Protein AF-A0A4Y7LBH5-F1 (afdb_monomer_lite)

Secondary structure (DSSP, 8-state):
------PPPP-----HHHHHHHHHHHT-TTSPSSPP-----STTSSHHHHHHHHHHHHHH--SS---

Sequence (67 aa):
MGEEVETASPEIIIPAEWTQAAESIAHDHSLPCPPIALICGPKNSGKTTFSRILLNTLLQDKSCGFM

Structure (mmCIF, N/CA/C/O backbone):
data_AF-A0A4Y7LBH5-F1
#
_entry.id   AF-A0A4Y7LBH5-F1
#
loop_
_atom_site.group_PDB
_atom_site.id
_atom_site.type_symbol
_atom_site.label_atom_id
_atom_site.label_alt_id
_atom_site.label_comp_id
_atom_site.label_asym_id
_atom_site.label_entity_id
_atom_site.label_seq_id
_atom_site.pdbx_PDB_ins_code
_atom_site.Cartn_x
_atom_site.Cartn_y
_atom_site.Cartn_z
_atom_site.occupancy
_atom_site.B_iso_or_equiv
_atom_site.auth_seq_id
_atom_site.auth_comp_id
_atom_site.auth_asym_id
_atom_site.auth_atom_id
_atom_site.pdbx_PDB_model_num
ATOM 1 N N . MET A 1 1 ? 17.965 -13.599 36.849 1.00 42.25 1 MET A N 1
ATOM 2 C CA . MET A 1 1 ? 17.958 -13.546 35.374 1.00 42.25 1 MET A CA 1
ATOM 3 C C . MET A 1 1 ? 16.509 -13.351 34.974 1.00 42.25 1 MET A C 1
ATOM 5 O O . MET A 1 1 ? 15.710 -14.195 35.349 1.00 42.25 1 MET A O 1
ATOM 9 N N . GLY A 1 2 ? 16.149 -12.201 34.403 1.00 40.59 2 GLY A N 1
ATOM 10 C CA . GLY A 1 2 ? 14.770 -11.923 33.998 1.00 40.59 2 GLY A CA 1
ATOM 11 C C . GLY A 1 2 ? 14.454 -12.658 32.703 1.00 40.59 2 GLY A C 1
ATOM 12 O O . GLY A 1 2 ? 15.170 -12.484 31.722 1.00 40.59 2 GLY A O 1
ATOM 13 N N . GLU A 1 3 ? 13.430 -13.500 32.727 1.00 52.03 3 GLU A N 1
ATOM 14 C CA . GLU A 1 3 ? 12.838 -14.087 31.531 1.00 52.03 3 GLU A CA 1
ATOM 15 C C . GLU A 1 3 ? 11.895 -13.027 30.954 1.00 52.03 3 GLU A C 1
ATOM 17 O O . GLU A 1 3 ? 10.831 -12.747 31.506 1.00 52.03 3 GLU A O 1
ATOM 22 N N . GLU A 1 4 ? 12.347 -12.345 29.903 1.00 52.16 4 GLU A N 1
ATOM 23 C CA . GLU A 1 4 ? 11.512 -11.434 29.130 1.00 52.16 4 GLU A CA 1
ATOM 24 C C . GLU A 1 4 ? 10.441 -12.277 28.432 1.00 52.16 4 GLU A C 1
ATOM 26 O O . GLU A 1 4 ? 10.721 -13.036 27.507 1.00 52.16 4 GLU A O 1
ATOM 31 N N . VAL A 1 5 ? 9.212 -12.210 28.946 1.00 51.81 5 VAL A N 1
ATOM 32 C CA . VAL A 1 5 ? 8.037 -12.803 28.311 1.00 51.81 5 VAL A CA 1
ATOM 33 C C . VAL A 1 5 ? 7.792 -12.017 27.028 1.00 51.81 5 VAL A C 1
ATOM 35 O O . VAL A 1 5 ? 7.184 -10.947 27.059 1.00 51.81 5 VAL A O 1
ATOM 38 N N . GLU A 1 6 ? 8.292 -12.538 25.908 1.00 55.53 6 GLU A N 1
ATOM 39 C CA . GLU A 1 6 ? 7.916 -12.093 24.568 1.00 55.53 6 GLU A CA 1
ATOM 40 C C . GLU A 1 6 ? 6.408 -12.336 24.428 1.00 55.53 6 GLU A C 1
ATOM 42 O O . GLU A 1 6 ? 5.934 -13.451 24.198 1.00 55.53 6 GLU A O 1
ATOM 47 N N . THR A 1 7 ? 5.620 -11.296 24.693 1.00 45.19 7 THR A N 1
ATOM 48 C CA . THR A 1 7 ? 4.176 -11.339 24.524 1.00 45.19 7 THR A CA 1
ATOM 49 C C . THR A 1 7 ? 3.912 -11.590 23.048 1.00 45.19 7 THR A C 1
ATOM 51 O O . THR A 1 7 ? 4.298 -10.791 22.195 1.00 45.19 7 THR A O 1
ATOM 54 N N . ALA A 1 8 ? 3.297 -12.737 22.740 1.00 58.31 8 ALA A N 1
ATOM 55 C CA . ALA A 1 8 ? 2.888 -13.071 21.385 1.00 58.31 8 ALA A CA 1
ATOM 56 C C . ALA A 1 8 ? 2.181 -11.851 20.785 1.00 58.31 8 ALA A C 1
ATOM 58 O O . ALA A 1 8 ? 1.186 -11.365 21.333 1.00 58.31 8 ALA A O 1
ATOM 59 N N . SER A 1 9 ? 2.760 -11.308 19.712 1.00 60.12 9 SER A N 1
ATOM 60 C CA . SER A 1 9 ? 2.198 -10.148 19.030 1.00 60.12 9 SER A CA 1
ATOM 61 C C . SER A 1 9 ? 0.738 -10.457 18.686 1.00 60.12 9 SER A C 1
ATOM 63 O O . SER A 1 9 ? 0.467 -11.575 18.240 1.00 60.12 9 SER A O 1
ATOM 65 N N . PRO A 1 10 ? -0.208 -9.525 18.910 1.00 68.88 10 PRO A N 1
ATOM 66 C CA . PRO A 1 10 ? -1.612 -9.770 18.609 1.00 68.88 10 PRO A CA 1
ATOM 67 C C . PRO A 1 10 ? -1.736 -10.261 17.167 1.00 68.88 10 PRO A C 1
ATOM 69 O O . PRO A 1 10 ? -1.189 -9.637 16.256 1.00 68.88 10 PRO A O 1
ATOM 72 N N . GLU A 1 11 ? -2.407 -11.398 16.980 1.00 71.88 11 GLU A N 1
ATOM 73 C CA . GLU A 1 11 ? -2.579 -12.028 15.675 1.00 71.88 11 GLU A CA 1
ATOM 74 C C . GLU A 1 11 ? -3.245 -11.025 14.723 1.00 71.88 11 GLU A C 1
ATOM 76 O O . GLU A 1 11 ? -4.393 -10.614 14.907 1.00 71.88 11 GLU A O 1
ATOM 81 N N . ILE A 1 12 ? -2.482 -10.547 13.738 1.00 75.50 12 ILE A N 1
ATOM 82 C CA . ILE A 1 12 ? -2.977 -9.579 12.762 1.00 75.50 12 ILE A CA 1
ATOM 83 C C . ILE A 1 12 ? -3.808 -10.362 11.752 1.00 75.50 12 ILE A C 1
ATOM 85 O O . ILE A 1 12 ? -3.267 -10.954 10.821 1.00 75.50 12 ILE A O 1
ATOM 89 N N . ILE A 1 13 ? -5.128 -10.346 11.924 1.00 84.75 13 ILE A N 1
ATOM 90 C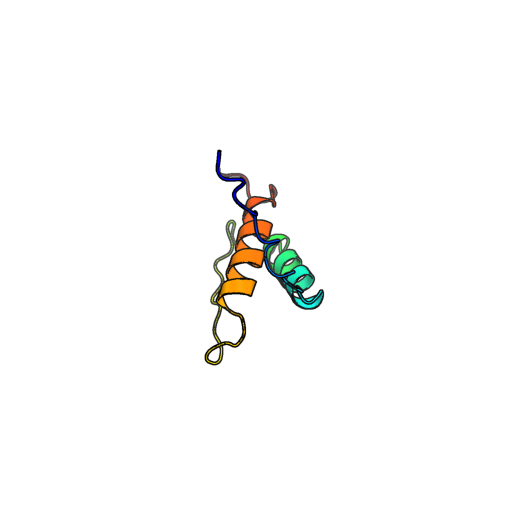 CA . ILE A 1 13 ? -6.053 -10.909 10.941 1.00 84.75 13 ILE A CA 1
ATOM 91 C C . ILE A 1 13 ? -6.047 -9.993 9.712 1.00 84.75 13 ILE A C 1
ATOM 93 O O . ILE A 1 13 ? -6.556 -8.870 9.757 1.00 84.75 13 ILE A O 1
ATOM 97 N N . ILE A 1 14 ? -5.441 -10.461 8.621 1.00 87.50 14 ILE A N 1
ATOM 98 C CA . ILE A 1 14 ? -5.440 -9.770 7.330 1.00 87.50 14 ILE A CA 1
ATOM 99 C C . ILE A 1 14 ? -6.595 -10.329 6.487 1.00 87.50 14 ILE A C 1
ATOM 101 O O . ILE A 1 14 ? -6.607 -11.532 6.222 1.00 87.50 14 ILE A O 1
ATOM 105 N N . PRO A 1 15 ? -7.556 -9.492 6.052 1.00 92.00 15 PRO A N 1
ATOM 106 C CA . PRO A 1 15 ? -8.596 -9.920 5.121 1.00 92.00 15 PRO A CA 1
ATOM 107 C C . PRO A 1 15 ? -7.983 -10.417 3.807 1.00 92.00 15 PRO A C 1
ATOM 109 O O . PRO A 1 15 ? -7.065 -9.788 3.275 1.00 92.00 15 PRO A O 1
ATOM 112 N N . ALA A 1 16 ? -8.492 -11.522 3.261 1.00 93.88 16 ALA A N 1
ATOM 113 C CA . ALA A 1 16 ? -7.956 -12.116 2.034 1.00 93.88 16 ALA A CA 1
ATOM 114 C C . ALA A 1 16 ? -8.024 -11.145 0.841 1.00 93.88 16 ALA A C 1
ATOM 116 O O . ALA A 1 16 ? -7.135 -11.125 -0.009 1.00 93.88 16 ALA A O 1
ATOM 117 N N . GLU A 1 17 ? -9.035 -10.279 0.825 1.00 96.00 17 GLU A N 1
ATOM 118 C CA . GLU A 1 17 ? -9.255 -9.267 -0.206 1.00 96.00 17 GLU A CA 1
ATOM 119 C C . GLU A 1 17 ? -8.109 -8.252 -0.259 1.00 96.00 17 GLU A C 1
ATOM 121 O O . GLU A 1 17 ? -7.793 -7.722 -1.322 1.00 96.00 17 GLU A O 1
ATOM 126 N N . TRP A 1 18 ? -7.459 -7.979 0.877 1.00 95.25 18 TRP A N 1
ATOM 127 C CA . TRP A 1 18 ? -6.321 -7.061 0.931 1.00 95.25 18 TRP A CA 1
ATOM 128 C C . TRP A 1 18 ? -5.082 -7.674 0.298 1.00 95.25 18 TRP A C 1
ATOM 130 O O . TRP A 1 18 ? -4.393 -6.997 -0.463 1.00 95.25 18 TRP A O 1
ATOM 140 N N . THR A 1 19 ? -4.822 -8.951 0.577 1.00 93.69 19 THR A N 1
ATOM 141 C CA . THR A 1 19 ? -3.744 -9.701 -0.075 1.00 93.69 19 THR A CA 1
ATOM 142 C C . THR A 1 19 ? -3.982 -9.762 -1.580 1.00 93.69 19 THR A C 1
ATOM 144 O O . THR A 1 19 ? -3.104 -9.383 -2.349 1.00 93.69 19 THR A O 1
ATOM 147 N N . GLN A 1 20 ? -5.199 -10.115 -2.001 1.00 95.62 20 GLN A N 1
ATOM 148 C CA . GLN A 1 20 ? -5.566 -10.182 -3.415 1.00 95.62 20 GLN A CA 1
ATOM 149 C C . GLN A 1 20 ? -5.404 -8.828 -4.124 1.00 95.62 20 GLN A C 1
ATOM 151 O O . GLN A 1 20 ? -4.888 -8.767 -5.241 1.00 95.62 20 GLN A O 1
ATOM 156 N N . ALA A 1 21 ? -5.827 -7.730 -3.492 1.00 95.50 21 ALA A N 1
ATOM 157 C CA . ALA A 1 21 ? -5.670 -6.392 -4.054 1.00 95.50 21 ALA A CA 1
ATOM 158 C C . ALA A 1 21 ? -4.191 -5.993 -4.181 1.00 95.50 21 ALA A C 1
ATOM 160 O O . ALA A 1 21 ? -3.795 -5.438 -5.204 1.00 95.50 21 ALA A O 1
ATOM 161 N N . ALA A 1 22 ? -3.370 -6.295 -3.171 1.00 94.06 22 ALA A N 1
ATOM 162 C CA . ALA A 1 22 ? -1.937 -6.019 -3.208 1.00 94.06 22 ALA A CA 1
ATOM 163 C C . ALA A 1 22 ? -1.226 -6.808 -4.316 1.00 94.06 22 ALA A C 1
ATOM 165 O O . ALA A 1 22 ? -0.452 -6.228 -5.074 1.00 94.06 22 ALA A O 1
ATOM 166 N N . GLU A 1 23 ? -1.529 -8.101 -4.452 1.00 92.94 23 GLU A N 1
ATOM 167 C CA . GLU A 1 23 ? -1.002 -8.948 -5.528 1.00 92.94 23 GLU A CA 1
ATOM 168 C C . GLU A 1 23 ? -1.446 -8.464 -6.907 1.00 92.94 23 GLU A C 1
ATOM 170 O O . GLU A 1 23 ? -0.644 -8.467 -7.835 1.00 92.94 23 GLU A O 1
ATOM 175 N N . SER A 1 24 ? -2.696 -8.014 -7.036 1.00 93.50 24 SER A N 1
ATOM 176 C CA . SER A 1 24 ? -3.207 -7.477 -8.300 1.00 93.50 24 SER A CA 1
ATOM 177 C C . SER A 1 24 ? -2.466 -6.206 -8.707 1.00 93.50 24 SER A C 1
ATOM 179 O O . SER A 1 24 ? -2.149 -6.059 -9.875 1.00 93.50 24 SER A O 1
ATOM 181 N N . ILE A 1 25 ? -2.152 -5.310 -7.762 1.00 92.56 25 ILE A N 1
ATOM 182 C CA . ILE A 1 25 ? -1.376 -4.088 -8.042 1.00 92.56 25 ILE A CA 1
ATOM 183 C C . ILE A 1 25 ? 0.082 -4.422 -8.375 1.00 92.56 25 ILE A C 1
ATOM 185 O O . ILE A 1 25 ? 0.650 -3.811 -9.273 1.00 92.56 25 ILE A O 1
ATOM 189 N N . ALA A 1 26 ? 0.698 -5.357 -7.646 1.00 90.19 26 ALA A N 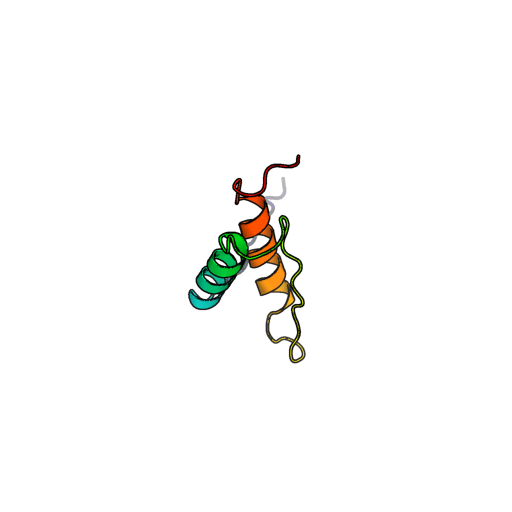1
ATOM 190 C CA . ALA A 1 26 ? 2.105 -5.704 -7.840 1.00 90.19 26 ALA A CA 1
ATOM 191 C C . ALA A 1 26 ? 2.361 -6.359 -9.205 1.00 90.19 26 ALA A C 1
ATOM 193 O O . ALA A 1 26 ? 3.285 -5.963 -9.906 1.00 90.19 26 ALA A O 1
ATOM 194 N N . HIS A 1 27 ? 1.495 -7.292 -9.610 1.00 88.56 27 HIS A N 1
ATOM 195 C CA . HIS A 1 27 ? 1.665 -8.063 -10.843 1.00 88.56 27 HIS A CA 1
ATOM 196 C C . HIS A 1 27 ? 0.924 -7.467 -12.053 1.00 88.56 27 HIS A C 1
ATOM 198 O O . HIS A 1 27 ? 0.816 -8.119 -13.095 1.00 88.56 27 HIS A O 1
ATOM 204 N N . ASP A 1 28 ? 0.387 -6.248 -11.942 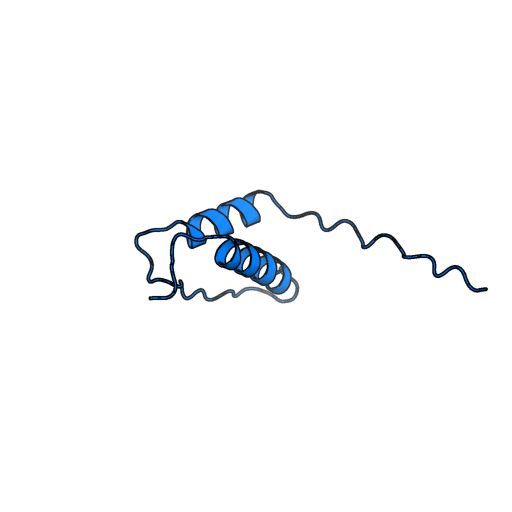1.00 87.38 28 ASP A N 1
ATOM 205 C CA . ASP A 1 28 ? -0.227 -5.571 -13.082 1.00 87.38 28 ASP A CA 1
ATOM 206 C C . ASP A 1 28 ? 0.856 -5.037 -14.028 1.00 87.38 28 ASP A C 1
ATOM 208 O O . ASP A 1 28 ? 1.410 -3.953 -13.846 1.00 87.38 28 ASP A O 1
ATOM 212 N N . HIS A 1 29 ? 1.126 -5.796 -15.091 1.00 82.56 29 HIS A N 1
ATOM 213 C CA . HIS A 1 29 ? 2.091 -5.440 -16.134 1.00 82.56 29 HIS A CA 1
ATOM 214 C C . HIS A 1 29 ? 1.733 -4.172 -16.929 1.00 82.56 29 HIS A C 1
ATOM 216 O O . HIS A 1 29 ? 2.549 -3.712 -17.728 1.00 82.56 29 HIS A O 1
ATOM 222 N N . SER A 1 30 ? 0.526 -3.620 -16.763 1.00 86.12 30 SER A N 1
ATOM 223 C CA . SER A 1 30 ? 0.145 -2.346 -17.379 1.00 86.12 30 SER A CA 1
ATOM 224 C C . SER A 1 30 ? 0.618 -1.125 -16.582 1.00 86.12 30 SER A C 1
ATOM 226 O O . SER A 1 30 ? 0.640 -0.016 -17.124 1.00 86.12 30 SER A O 1
ATOM 228 N N . LEU A 1 31 ? 1.024 -1.309 -15.319 1.00 83.50 31 LEU A N 1
ATOM 229 C CA . LEU A 1 31 ? 1.534 -0.244 -14.458 1.00 83.50 31 LEU A CA 1
ATOM 230 C C . LEU A 1 31 ? 3.038 0.007 -14.678 1.00 83.50 31 LEU A C 1
ATOM 232 O O . LEU A 1 31 ? 3.781 -0.889 -15.078 1.00 83.50 31 LEU A O 1
ATOM 236 N N . PRO A 1 32 ? 3.521 1.234 -14.405 1.00 79.06 32 PRO A N 1
ATOM 237 C CA . PRO A 1 32 ? 4.951 1.518 -14.400 1.00 79.06 32 PRO A CA 1
ATOM 238 C C . PRO A 1 32 ? 5.677 0.711 -13.314 1.00 79.06 32 PRO A C 1
ATOM 240 O O . PRO A 1 32 ? 5.120 0.465 -12.247 1.00 79.06 32 PRO A O 1
ATOM 243 N N . CYS A 1 33 ? 6.940 0.360 -13.565 1.00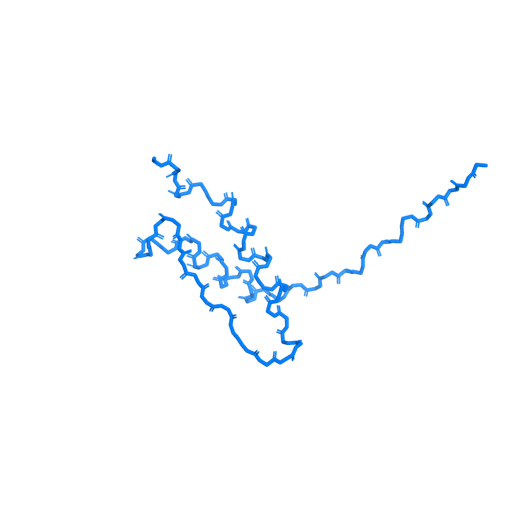 79.56 33 CYS A N 1
ATOM 244 C CA . CYS A 1 33 ? 7.818 -0.287 -12.589 1.00 79.56 33 CYS A CA 1
ATOM 245 C C . CYS A 1 33 ? 8.724 0.748 -11.888 1.00 79.56 33 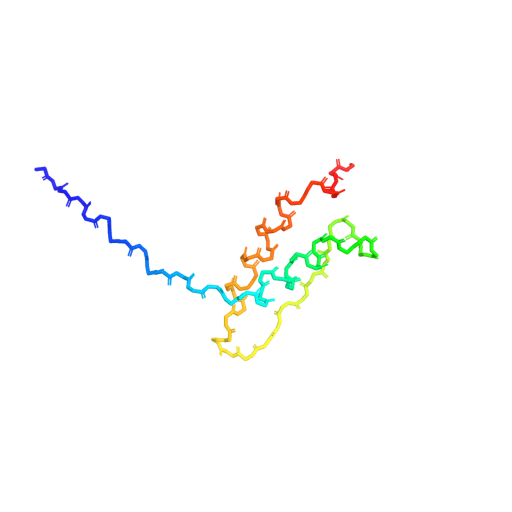CYS A C 1
ATOM 247 O O . CYS A 1 33 ? 9.574 1.332 -12.566 1.00 79.56 33 CYS A O 1
ATOM 249 N N . PRO A 1 34 ? 8.618 0.959 -10.556 1.00 79.81 34 PRO A N 1
ATOM 250 C CA . PRO A 1 34 ? 7.607 0.428 -9.634 1.00 79.81 34 PRO A CA 1
ATOM 251 C C . PRO A 1 34 ? 6.283 1.223 -9.675 1.00 79.81 34 PRO A C 1
ATOM 253 O O . PRO A 1 34 ? 6.288 2.417 -10.001 1.00 79.81 34 PRO A O 1
ATOM 256 N N . PRO A 1 35 ? 5.150 0.601 -9.300 1.00 87.56 35 PRO A N 1
ATOM 257 C CA . PRO A 1 35 ? 3.851 1.260 -9.339 1.00 87.56 35 PRO A CA 1
ATOM 258 C C . PRO A 1 35 ? 3.753 2.365 -8.282 1.00 87.56 35 PRO A C 1
ATOM 260 O O . PRO A 1 35 ? 4.249 2.239 -7.161 1.00 87.56 35 PRO A O 1
ATOM 263 N N . ILE A 1 36 ? 3.057 3.451 -8.625 1.00 90.25 36 ILE A N 1
ATOM 264 C CA . ILE A 1 36 ? 2.757 4.551 -7.701 1.00 90.25 36 ILE A CA 1
ATOM 265 C C . ILE A 1 36 ? 1.297 4.423 -7.261 1.00 90.25 36 ILE A C 1
ATOM 267 O O . ILE A 1 36 ? 0.388 4.560 -8.077 1.00 90.25 36 ILE A O 1
ATOM 271 N N . ALA A 1 37 ? 1.067 4.194 -5.965 1.00 91.75 37 ALA A N 1
ATOM 272 C CA . ALA A 1 37 ? -0.269 4.010 -5.396 1.00 91.75 37 ALA A CA 1
ATOM 273 C C . ALA A 1 37 ? -0.599 5.070 -4.330 1.00 91.75 37 ALA A C 1
ATOM 275 O O . ALA A 1 37 ? 0.197 5.334 -3.427 1.00 91.75 37 ALA A O 1
ATOM 276 N N . LEU A 1 38 ? -1.810 5.637 -4.394 1.00 95.88 38 LEU A N 1
ATOM 277 C CA . LEU A 1 38 ? -2.373 6.499 -3.350 1.00 95.88 38 LEU A CA 1
ATOM 278 C C . LEU A 1 38 ? -3.334 5.691 -2.475 1.00 95.88 38 LEU A C 1
ATOM 280 O O . LEU A 1 38 ? -4.364 5.218 -2.947 1.00 95.88 38 LEU A O 1
ATOM 284 N N . ILE A 1 39 ? -3.033 5.594 -1.181 1.00 97.00 39 ILE A N 1
ATOM 285 C CA . ILE A 1 39 ? -3.893 4.920 -0.203 1.00 97.00 39 ILE A CA 1
ATOM 286 C C . ILE A 1 39 ? -4.5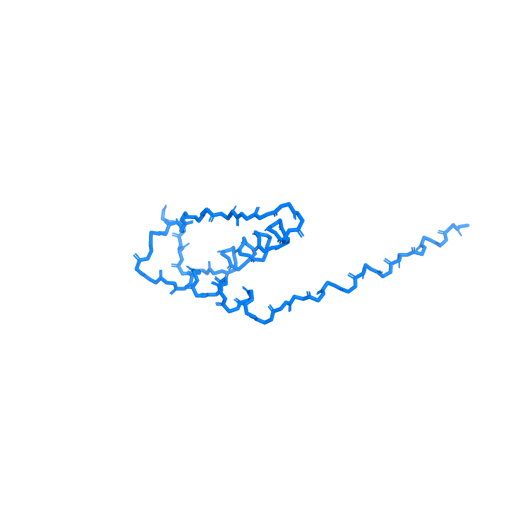99 5.982 0.642 1.00 97.00 39 ILE A C 1
ATOM 288 O O . ILE A 1 39 ? -3.973 6.684 1.437 1.00 97.00 39 ILE A O 1
ATOM 292 N N . CYS A 1 40 ? -5.917 6.093 0.492 1.00 96.81 40 CYS A N 1
ATOM 293 C CA . CYS A 1 40 ? -6.746 7.079 1.183 1.00 96.81 40 CYS A CA 1
ATOM 294 C C . CYS A 1 40 ? -7.979 6.430 1.836 1.00 96.81 40 CYS A C 1
ATOM 296 O O . CYS A 1 40 ? -8.279 5.260 1.616 1.00 96.81 40 CYS A O 1
ATOM 298 N N . GLY A 1 41 ? -8.656 7.168 2.722 1.00 96.44 41 GLY A N 1
ATOM 299 C CA . GLY A 1 41 ? -9.842 6.680 3.432 1.00 96.44 41 GLY A CA 1
ATOM 300 C C . GLY A 1 41 ? -9.979 7.185 4.877 1.00 96.44 41 GLY A C 1
ATOM 301 O O . GLY A 1 41 ? -9.052 7.814 5.404 1.00 96.44 41 GLY A O 1
ATOM 302 N N . PRO A 1 42 ? -11.116 6.890 5.540 1.00 97.38 42 PRO A N 1
ATOM 303 C CA . PRO A 1 42 ? -11.477 7.418 6.861 1.00 97.38 42 PRO A CA 1
ATOM 304 C C . PRO A 1 42 ? -10.447 7.131 7.958 1.00 97.38 42 PRO A C 1
ATOM 306 O O . PRO A 1 42 ? -9.620 6.223 7.842 1.00 97.38 42 PRO A O 1
ATOM 309 N N . LYS A 1 43 ? -10.485 7.883 9.062 1.00 95.62 43 LYS A N 1
ATOM 310 C CA . LYS A 1 43 ? -9.602 7.634 10.215 1.00 95.62 43 LYS A CA 1
ATOM 311 C C . LYS A 1 43 ? -9.769 6.182 10.703 1.00 95.62 43 LYS A C 1
ATOM 313 O O . LYS A 1 43 ? -10.877 5.663 10.714 1.00 95.62 43 LYS A O 1
ATOM 318 N N . ASN A 1 44 ? -8.662 5.523 11.059 1.00 92.12 44 ASN A N 1
ATOM 319 C CA . ASN A 1 44 ? -8.636 4.142 11.568 1.00 92.12 44 ASN A CA 1
ATOM 320 C C . ASN A 1 44 ? -9.165 3.033 10.625 1.00 92.12 44 ASN A C 1
ATOM 322 O O . ASN A 1 44 ? -9.305 1.902 11.065 1.00 92.12 44 ASN A O 1
ATOM 326 N N . SER A 1 45 ? -9.347 3.283 9.321 1.00 94.38 45 SER A N 1
ATOM 327 C CA . SER A 1 45 ? -9.779 2.259 8.344 1.00 94.38 45 SER A CA 1
ATOM 328 C C . SER A 1 45 ? -8.717 1.209 7.960 1.00 94.38 45 SER A C 1
ATOM 330 O O . SER A 1 45 ? -8.892 0.483 6.989 1.00 94.38 45 SER A O 1
ATOM 332 N N . GLY A 1 46 ? -7.574 1.172 8.653 1.00 94.19 46 GLY A N 1
ATOM 333 C CA . GLY A 1 46 ? -6.510 0.199 8.386 1.00 94.19 46 GLY A CA 1
ATOM 334 C C . GLY A 1 46 ? -5.570 0.518 7.215 1.00 94.19 46 GLY A C 1
ATOM 335 O O . GLY A 1 46 ? -4.772 -0.332 6.837 1.00 94.19 46 GLY A O 1
ATOM 336 N N . LYS A 1 47 ? -5.583 1.756 6.694 1.00 96.31 47 LYS A N 1
ATOM 337 C CA . LYS A 1 47 ? -4.669 2.226 5.627 1.00 96.31 47 LYS A CA 1
ATOM 338 C C . LYS A 1 47 ? -3.210 1.869 5.883 1.00 96.31 47 LYS A C 1
ATOM 340 O O . LYS A 1 47 ? -2.585 1.283 5.021 1.00 96.31 47 LYS A O 1
ATOM 345 N N . THR A 1 48 ? -2.690 2.168 7.075 1.00 95.50 48 THR A N 1
ATOM 346 C CA . THR A 1 48 ? -1.294 1.871 7.433 1.00 95.50 48 THR A CA 1
ATOM 347 C C . THR A 1 48 ? -0.992 0.373 7.365 1.00 95.50 48 THR A C 1
ATOM 349 O O . THR A 1 48 ? 0.087 -0.021 6.931 1.00 95.50 48 THR A O 1
ATOM 352 N N . THR A 1 49 ? -1.952 -0.468 7.756 1.00 95.38 49 THR A N 1
ATOM 353 C CA . THR A 1 49 ? -1.828 -1.926 7.667 1.00 95.38 49 THR A CA 1
ATOM 354 C C . THR A 1 49 ? -1.816 -2.377 6.208 1.00 95.38 49 THR A C 1
ATOM 356 O O . THR A 1 49 ? -0.905 -3.101 5.817 1.00 95.38 49 THR A O 1
ATOM 359 N N . PHE A 1 50 ? -2.755 -1.894 5.390 1.00 96.19 50 PHE A N 1
ATOM 360 C CA . PHE A 1 50 ? -2.790 -2.189 3.956 1.00 96.19 50 PHE A CA 1
ATOM 361 C C . PHE A 1 50 ? -1.529 -1.698 3.228 1.00 96.19 50 PHE A C 1
ATOM 363 O O . PHE A 1 50 ? -0.946 -2.447 2.455 1.00 96.19 50 PHE A O 1
ATOM 370 N N . SER A 1 51 ? -1.039 -0.491 3.532 1.00 96.06 51 SER A N 1
ATOM 371 C CA . SER A 1 51 ? 0.210 0.048 2.975 1.00 96.06 51 SER A CA 1
ATOM 372 C C . SER A 1 51 ? 1.401 -0.862 3.251 1.00 96.06 51 SER A C 1
ATOM 374 O O . SER A 1 51 ? 2.221 -1.073 2.365 1.00 96.06 51 SER A O 1
ATOM 376 N N . ARG A 1 52 ? 1.498 -1.418 4.465 1.00 95.06 52 ARG A N 1
ATOM 377 C CA . ARG A 1 52 ? 2.568 -2.357 4.818 1.00 95.06 52 ARG A CA 1
ATOM 378 C C . ARG A 1 52 ? 2.451 -3.672 4.049 1.00 95.06 52 ARG A C 1
ATOM 380 O O . ARG A 1 52 ? 3.473 -4.204 3.634 1.00 95.06 52 ARG A O 1
ATOM 387 N N . ILE A 1 53 ? 1.232 -4.173 3.847 1.00 94.88 53 ILE A N 1
ATOM 388 C CA . ILE A 1 53 ? 0.982 -5.372 3.033 1.00 94.88 53 ILE A CA 1
ATOM 389 C C . ILE A 1 53 ? 1.408 -5.114 1.589 1.00 94.88 53 ILE A C 1
ATOM 391 O O . ILE A 1 53 ? 2.274 -5.825 1.095 1.00 94.88 53 ILE A O 1
ATOM 395 N N . LEU A 1 54 ? 0.895 -4.048 0.965 1.00 94.50 54 LEU A N 1
ATOM 396 C CA . LEU A 1 54 ? 1.240 -3.675 -0.407 1.00 94.50 54 LEU A CA 1
ATOM 397 C C . LEU A 1 54 ? 2.750 -3.490 -0.585 1.00 94.50 54 LEU A C 1
ATOM 399 O O . LEU A 1 54 ? 3.319 -4.019 -1.532 1.00 94.50 54 LEU A O 1
ATOM 403 N N . LEU A 1 55 ? 3.412 -2.787 0.337 1.00 93.69 55 LEU A N 1
ATOM 404 C CA . LEU A 1 55 ? 4.860 -2.584 0.285 1.00 93.69 55 LEU A CA 1
ATOM 405 C C . LEU A 1 55 ? 5.623 -3.912 0.343 1.00 93.69 55 LEU A C 1
ATOM 407 O O . LEU A 1 55 ? 6.540 -4.120 -0.444 1.00 93.69 55 LEU A O 1
ATOM 411 N N . ASN A 1 56 ? 5.247 -4.813 1.250 1.00 92.94 56 ASN A N 1
ATOM 412 C CA . ASN A 1 56 ? 5.894 -6.118 1.356 1.00 92.94 56 ASN A CA 1
ATOM 413 C C . ASN A 1 56 ? 5.675 -6.964 0.096 1.00 92.94 56 ASN A C 1
ATOM 415 O O . ASN A 1 56 ? 6.618 -7.605 -0.358 1.00 92.94 56 ASN A O 1
ATOM 419 N N . THR A 1 57 ? 4.475 -6.932 -0.489 1.00 92.00 57 THR A N 1
ATOM 420 C CA . THR A 1 57 ? 4.186 -7.608 -1.761 1.00 92.00 57 THR A CA 1
ATOM 421 C C . THR A 1 57 ? 5.052 -7.047 -2.890 1.00 92.00 57 THR A C 1
ATOM 423 O O . THR A 1 57 ? 5.700 -7.817 -3.591 1.00 92.00 57 THR A O 1
ATOM 426 N N . LEU A 1 58 ? 5.151 -5.719 -3.015 1.00 90.25 58 LEU A N 1
ATOM 427 C CA . LEU A 1 58 ? 5.974 -5.058 -4.037 1.00 90.25 58 LEU A CA 1
ATOM 428 C C . LEU A 1 58 ? 7.473 -5.347 -3.888 1.00 90.25 58 LEU A C 1
ATOM 430 O O . LEU A 1 58 ? 8.170 -5.463 -4.885 1.00 90.25 58 LEU A O 1
ATOM 434 N N . LEU A 1 59 ? 7.983 -5.465 -2.658 1.00 89.56 59 LEU A N 1
ATOM 435 C CA . LEU A 1 59 ? 9.389 -5.808 -2.407 1.00 89.56 59 LEU A CA 1
ATOM 436 C C . LEU A 1 59 ? 9.706 -7.284 -2.688 1.00 89.56 59 LEU A C 1
ATOM 438 O O . LEU A 1 59 ? 10.855 -7.623 -2.970 1.00 89.56 59 LEU A O 1
ATOM 442 N N . GLN A 1 60 ? 8.717 -8.170 -2.552 1.00 87.69 60 GLN A N 1
ATOM 443 C CA . GLN A 1 60 ? 8.865 -9.592 -2.867 1.00 87.69 60 GLN A CA 1
ATOM 444 C C . GLN A 1 60 ? 8.718 -9.874 -4.360 1.00 87.69 60 GLN A C 1
ATOM 446 O O . GLN A 1 60 ? 9.291 -10.854 -4.848 1.00 87.69 60 GLN A O 1
ATOM 451 N N . ASP A 1 61 ? 7.979 -9.025 -5.072 1.00 78.19 61 ASP A N 1
ATOM 452 C CA . ASP A 1 61 ? 7.848 -9.125 -6.512 1.00 78.19 61 ASP A CA 1
ATOM 453 C C . ASP A 1 61 ? 9.169 -8.751 -7.206 1.00 78.19 61 ASP A C 1
ATOM 455 O O . ASP A 1 61 ? 9.696 -7.646 -7.087 1.00 78.19 61 ASP A O 1
ATOM 459 N N . LYS A 1 62 ? 9.729 -9.722 -7.931 1.00 67.00 62 LYS A N 1
ATOM 460 C CA . LYS A 1 62 ? 10.981 -9.590 -8.692 1.00 67.00 62 LYS A CA 1
ATOM 461 C C . LYS A 1 62 ? 10.736 -9.183 -10.147 1.00 67.00 62 LYS A C 1
ATOM 463 O O . LYS A 1 62 ? 11.693 -9.128 -10.918 1.00 67.00 62 LYS A O 1
ATOM 468 N N . SER A 1 63 ? 9.480 -8.967 -10.540 1.00 66.31 63 SER A N 1
ATOM 469 C CA . SER A 1 63 ? 9.089 -8.647 -11.915 1.00 66.31 63 SER A CA 1
ATOM 470 C C . SER A 1 63 ? 9.642 -7.292 -12.373 1.00 66.31 63 SER A C 1
ATOM 472 O O . SER A 1 63 ? 10.113 -7.164 -13.503 1.00 66.31 63 SER A O 1
ATOM 474 N N . CYS A 1 64 ? 9.689 -6.312 -11.470 1.00 59.12 64 CYS A N 1
ATOM 475 C CA . CYS A 1 64 ? 10.330 -5.022 -11.685 1.00 59.12 64 CYS A CA 1
ATOM 476 C C . CYS A 1 64 ? 11.794 -5.081 -11.217 1.00 59.12 64 CYS A C 1
ATOM 478 O O . CYS A 1 64 ? 12.132 -4.686 -10.101 1.00 59.12 64 CYS A O 1
ATOM 480 N N . GLY A 1 65 ? 12.685 -5.598 -12.066 1.00 55.47 65 GLY A N 1
ATOM 481 C CA . GLY A 1 65 ? 14.126 -5.471 -11.850 1.00 55.47 65 GLY A CA 1
ATOM 482 C C . GLY A 1 65 ? 14.542 -3.997 -11.846 1.00 55.47 65 GLY A C 1
ATOM 483 O O . GLY A 1 65 ? 14.136 -3.245 -12.731 1.00 55.47 65 GLY A O 1
ATOM 484 N N . PHE A 1 66 ? 15.350 -3.587 -10.863 1.00 51.69 66 PHE A N 1
ATOM 485 C CA . PHE A 1 66 ? 16.095 -2.328 -10.917 1.00 51.69 66 PHE A CA 1
ATOM 486 C C . PHE A 1 66 ? 16.991 -2.367 -12.166 1.00 51.69 66 PHE A C 1
ATOM 488 O O . PHE A 1 66 ? 18.053 -2.989 -12.140 1.00 51.69 66 PHE A O 1
ATOM 495 N N . MET A 1 67 ? 16.519 -1.797 -13.276 1.00 45.44 67 MET A N 1
ATOM 496 C CA . MET A 1 67 ? 17.385 -1.393 -14.385 1.00 45.44 67 MET A CA 1
ATOM 497 C C . MET A 1 67 ? 18.235 -0.200 -13.960 1.00 45.44 67 MET A C 1
ATOM 499 O O . MET A 1 67 ? 17.693 0.687 -13.261 1.00 45.44 67 MET A O 1
#

Foldseek 3Di:
DDDPPPDDDPPPDDPVVLLVVLLCQQPPPVAPVVHDDDQDDDPPPCSVVSVVSSVVNNVPDCVRPPD

Organism: Papaver somniferum (NCBI:txid3469)

Radius of gyration: 16.01 Å; chains: 1; bounding box: 29×22×53 Å

pLDDT: mean 82.1, std 16.86, range [40.59, 97.38]

InterPro domains:
  IPR027417 P-loop containing nucleoside triphosphate hydrolase [G3DSA:3.40.50.300] (8-66)
  IPR027417 P-loop containing nucleoside triphosphate hydrolase [SSF52540] (28-61)